Protein AF-D4X555-F1 (afdb_monomer)

Structure (mmCIF, N/CA/C/O backbone):
data_AF-D4X555-F1
#
_entry.id   AF-D4X555-F1
#
loop_
_atom_site.group_PDB
_atom_site.id
_atom_site.type_symbol
_atom_site.label_atom_id
_atom_site.label_alt_id
_atom_site.label_comp_id
_atom_site.label_asym_id
_atom_site.label_entity_id
_atom_site.label_seq_id
_atom_site.pdbx_PDB_ins_code
_atom_site.Cartn_x
_atom_site.Cartn_y
_atom_site.Cartn_z
_atom_site.occupancy
_atom_site.B_iso_or_equiv
_atom_site.auth_seq_id
_atom_site.auth_comp_id
_atom_site.auth_asym_id
_atom_site.auth_atom_id
_atom_site.pdbx_PDB_model_num
ATOM 1 N N . MET A 1 1 ? -36.629 11.452 76.473 1.00 48.66 1 MET A N 1
ATOM 2 C CA . MET A 1 1 ? -37.378 11.928 75.291 1.00 48.66 1 MET A CA 1
ATOM 3 C C . MET A 1 1 ? -36.461 11.820 74.082 1.00 48.66 1 MET A C 1
ATOM 5 O O . MET A 1 1 ? -35.484 12.549 73.994 1.00 48.66 1 MET A O 1
ATOM 9 N N . SER A 1 2 ? -36.693 10.826 73.232 1.00 58.44 2 SER A N 1
ATOM 10 C CA . SER A 1 2 ? -35.815 10.449 72.122 1.00 58.44 2 SER A CA 1
ATOM 11 C C . SER A 1 2 ? -36.082 11.315 70.891 1.00 58.44 2 SER A C 1
ATOM 13 O O . SER A 1 2 ? -37.226 11.377 70.441 1.00 58.44 2 SER A O 1
ATOM 15 N N . LYS A 1 3 ? -35.040 11.892 70.279 1.00 53.97 3 LYS A N 1
ATOM 16 C CA . LYS A 1 3 ? -35.019 12.066 68.819 1.00 53.97 3 LYS A CA 1
ATOM 17 C C . LYS A 1 3 ? -33.585 12.198 68.279 1.00 53.97 3 LYS A C 1
ATOM 19 O O . LYS A 1 3 ? -32.873 13.103 68.702 1.00 53.97 3 LYS A O 1
ATOM 24 N N . PRO A 1 4 ? -33.159 11.313 67.361 1.00 65.81 4 PRO A N 1
ATOM 25 C CA . PRO A 1 4 ? -31.904 11.431 66.631 1.00 65.81 4 PRO A CA 1
ATOM 26 C C . PRO A 1 4 ? -32.129 12.260 65.356 1.00 65.81 4 PRO A C 1
ATOM 28 O O . PRO A 1 4 ? -33.206 12.195 64.765 1.00 65.81 4 PRO A O 1
ATOM 31 N N . GLN A 1 5 ? -31.126 13.000 64.885 1.00 55.16 5 GLN A N 1
A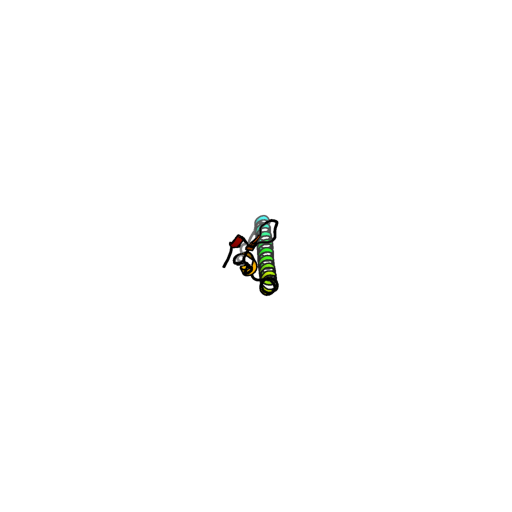TOM 32 C CA . GLN A 1 5 ? -31.129 13.538 63.519 1.00 55.16 5 GLN A CA 1
ATOM 33 C C . GLN A 1 5 ? -29.821 13.153 62.834 1.00 55.16 5 GLN A C 1
ATOM 35 O O . GLN A 1 5 ? -28.792 13.809 62.947 1.00 55.16 5 GLN A O 1
ATOM 40 N N . ASN A 1 6 ? -29.894 11.990 62.191 1.00 51.22 6 ASN A N 1
ATOM 41 C CA . ASN A 1 6 ? -28.888 11.404 61.326 1.00 51.22 6 ASN A CA 1
ATOM 42 C C . ASN A 1 6 ? -29.084 11.910 59.885 1.00 51.22 6 ASN A C 1
ATOM 44 O O . ASN A 1 6 ? -30.209 12.103 59.426 1.00 51.22 6 ASN A O 1
ATOM 48 N N . SER A 1 7 ? -27.969 11.969 59.161 1.00 54.97 7 SER A N 1
ATOM 49 C CA . SER A 1 7 ? -27.849 11.778 57.712 1.00 54.97 7 SER A CA 1
ATOM 50 C C . SER A 1 7 ? -28.347 12.875 56.771 1.00 54.97 7 SER A C 1
ATOM 52 O O . SER A 1 7 ? -29.290 12.689 56.010 1.00 54.97 7 SER A O 1
ATOM 54 N N . SER A 1 8 ? -27.543 13.928 56.639 1.00 55.25 8 SER A N 1
ATOM 55 C CA . SER A 1 8 ? -27.408 14.657 55.372 1.00 55.25 8 SER A CA 1
ATOM 56 C C . SER A 1 8 ? -26.586 13.819 54.380 1.00 55.25 8 SER A C 1
ATOM 58 O O . SER A 1 8 ? -25.433 14.137 54.079 1.00 55.25 8 SER A O 1
ATOM 60 N N . LYS A 1 9 ? -27.140 12.707 53.880 1.00 51.25 9 LYS A N 1
ATOM 61 C CA . LYS A 1 9 ? -26.588 12.058 52.682 1.00 51.25 9 LYS A CA 1
ATOM 62 C C . LYS A 1 9 ? -26.930 12.956 51.496 1.00 51.25 9 LYS A C 1
ATOM 64 O O . LYS A 1 9 ? -28.045 12.937 51.002 1.00 51.25 9 LYS A O 1
ATOM 69 N N . LYS A 1 10 ? -25.962 13.773 51.072 1.00 53.91 10 LYS A N 1
ATOM 70 C CA . LYS A 1 10 ? -25.981 14.446 49.768 1.00 53.91 10 LYS A CA 1
ATOM 71 C C . LYS A 1 10 ? -26.107 13.379 48.686 1.00 53.91 10 LYS A C 1
ATOM 73 O O . LYS A 1 10 ? -25.158 12.633 48.434 1.00 53.91 10 LYS A O 1
ATOM 78 N N . ASP A 1 11 ? -27.271 13.331 48.061 1.00 52.62 11 ASP A N 1
ATOM 79 C CA . ASP A 1 11 ? -27.522 12.550 46.863 1.00 52.62 11 ASP A CA 1
ATOM 80 C C . ASP A 1 11 ? -26.563 13.005 45.758 1.00 52.62 11 ASP A C 1
ATOM 82 O O . ASP A 1 11 ? -26.573 14.151 45.306 1.00 52.62 11 ASP A O 1
ATOM 86 N N . LYS A 1 12 ? -25.667 12.103 45.346 1.00 58.97 12 LYS A N 1
ATOM 87 C CA . LYS A 1 12 ? -24.862 12.291 44.137 1.00 58.97 12 LYS A CA 1
ATOM 88 C C . LYS A 1 12 ? -25.829 12.266 42.949 1.00 58.97 12 LYS A C 1
ATOM 90 O O . LYS A 1 12 ? -26.639 11.341 42.886 1.00 58.97 12 LYS A O 1
ATOM 95 N N . PRO A 1 13 ? -25.759 13.21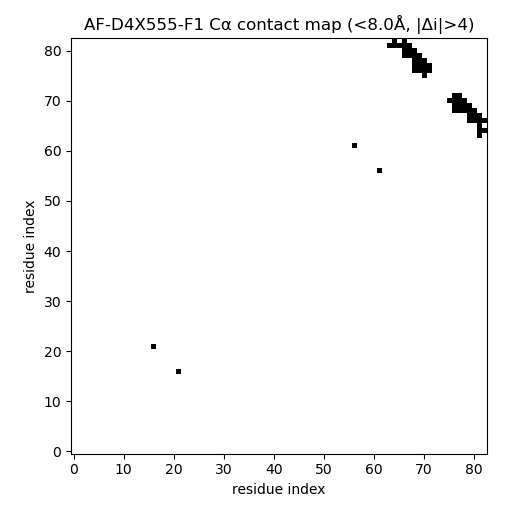5 41.998 1.00 49.75 13 PRO A N 1
ATOM 96 C CA . PRO A 1 13 ? -26.696 13.232 40.888 1.00 49.75 13 PRO A CA 1
ATOM 97 C C . PRO A 1 13 ? -26.488 11.960 40.067 1.00 49.75 13 PRO A C 1
ATOM 99 O O . PRO A 1 13 ? -25.405 11.710 39.528 1.00 49.75 13 PRO A O 1
ATOM 102 N N . ALA A 1 14 ? -27.525 11.129 40.006 1.00 55.81 14 ALA A N 1
ATOM 103 C CA . ALA A 1 14 ? -27.552 9.971 39.138 1.00 55.81 14 ALA A CA 1
ATOM 104 C C . ALA A 1 14 ? -27.400 10.470 37.696 1.00 55.81 14 ALA A C 1
ATOM 106 O O . ALA A 1 14 ? -28.260 11.176 37.170 1.00 55.81 14 ALA A O 1
ATOM 107 N N . LYS A 1 15 ? -26.268 10.141 37.064 1.00 60.88 15 LYS A N 1
ATOM 108 C CA . LYS A 1 15 ? -25.974 10.480 35.668 1.00 60.88 15 LYS A CA 1
ATOM 109 C C . LYS A 1 15 ? -26.956 9.710 34.771 1.00 60.88 15 LYS A C 1
ATOM 111 O O . LYS A 1 15 ? -26.675 8.592 34.331 1.00 60.88 15 LYS A O 1
ATOM 116 N N . SER A 1 16 ? -28.124 10.306 34.533 1.00 62.19 16 SER A N 1
ATOM 117 C CA . SER A 1 16 ? -29.137 9.844 33.581 1.00 62.19 16 SER A CA 1
ATOM 118 C C . SER A 1 16 ? -28.586 10.004 32.165 1.00 62.19 16 SER A C 1
ATOM 120 O O . SER A 1 16 ? -28.802 10.991 31.470 1.00 62.19 16 SER A O 1
ATOM 122 N N . GLY A 1 17 ? -27.730 9.067 31.770 1.00 64.50 17 GLY A N 1
ATOM 123 C CA . GLY A 1 17 ? -27.219 9.002 30.410 1.00 64.50 17 GLY A CA 1
ATOM 124 C C . GLY A 1 17 ? -28.278 8.368 29.525 1.00 64.50 17 GLY A C 1
ATOM 125 O O . GLY A 1 17 ? -28.538 7.177 29.696 1.00 64.50 17 GLY A O 1
ATOM 126 N N . SER A 1 18 ? -28.836 9.148 28.595 1.00 79.31 18 SER A N 1
ATOM 127 C CA . SER A 1 18 ? -29.780 8.687 27.572 1.00 79.31 18 SER A CA 1
ATOM 128 C C . SER A 1 18 ? -29.318 7.356 26.949 1.00 79.31 18 SER A C 1
ATOM 130 O O . SER A 1 18 ? -28.158 7.254 26.527 1.00 79.31 18 SER A O 1
ATOM 132 N N . PRO A 1 19 ? -30.189 6.330 26.877 1.00 83.25 19 PRO A N 1
ATOM 133 C CA . PRO A 1 19 ? -29.845 5.037 26.284 1.00 83.25 19 PRO A CA 1
ATOM 134 C C . PRO A 1 19 ? -29.456 5.173 24.807 1.00 83.25 19 PRO A C 1
ATOM 136 O O . PRO A 1 19 ? -28.588 4.443 24.332 1.00 83.25 19 PRO A O 1
ATOM 139 N N . PHE A 1 20 ? -30.013 6.170 24.116 1.00 86.00 20 PHE A N 1
ATOM 140 C CA . PHE A 1 20 ? -29.671 6.492 22.736 1.00 86.00 20 PHE A CA 1
ATOM 141 C C . PHE A 1 20 ? -28.228 6.994 22.637 1.00 86.00 20 PHE A C 1
ATOM 143 O O . PHE A 1 20 ? -27.429 6.440 21.893 1.00 86.00 20 PHE A O 1
ATOM 150 N N . LEU A 1 21 ? -27.828 7.952 23.479 1.00 89.94 21 LEU A N 1
ATOM 151 C CA . LEU A 1 21 ? -26.456 8.468 23.469 1.00 89.94 21 LEU A CA 1
ATOM 152 C C . LEU A 1 21 ? -25.425 7.367 23.769 1.00 89.94 21 LEU A C 1
ATOM 154 O O . LEU A 1 21 ? -24.377 7.300 23.131 1.00 89.94 21 LEU A O 1
ATOM 158 N N . ARG A 1 22 ? -25.743 6.450 24.692 1.00 86.88 22 ARG A N 1
ATOM 159 C CA . ARG A 1 22 ? -24.892 5.284 24.983 1.00 86.88 22 ARG A CA 1
ATOM 160 C C . ARG A 1 22 ? -24.761 4.347 23.777 1.00 86.88 22 ARG A C 1
ATOM 162 O O . ARG A 1 22 ? -23.689 3.782 23.579 1.00 86.88 22 ARG A O 1
ATOM 169 N N . PHE A 1 23 ? -25.819 4.187 22.983 1.00 91.69 23 PHE A N 1
ATOM 170 C CA . PHE A 1 23 ? -25.801 3.375 21.766 1.00 91.69 23 PHE A CA 1
ATOM 171 C C . PHE A 1 23 ? -24.911 3.990 20.677 1.00 91.69 23 PHE A C 1
ATOM 173 O O . PHE A 1 23 ? -24.062 3.290 20.124 1.00 91.69 23 PHE A O 1
ATOM 180 N N . PHE A 1 24 ? -25.023 5.300 20.431 1.00 94.31 24 PHE A N 1
ATOM 181 C CA . PHE A 1 24 ? -24.173 5.995 19.454 1.00 94.31 24 PHE A CA 1
ATOM 182 C C . PHE A 1 24 ? -22.698 5.974 19.852 1.00 94.31 24 PHE A C 1
ATOM 184 O O . PHE A 1 24 ? -21.845 5.706 19.013 1.00 94.31 24 PHE A O 1
ATOM 191 N N . VAL A 1 25 ? -22.393 6.169 21.138 1.00 95.19 25 VAL A N 1
ATOM 192 C CA . VAL A 1 25 ? -21.013 6.086 21.641 1.00 95.19 25 VAL A CA 1
ATOM 193 C C . VAL A 1 25 ? -20.437 4.681 21.449 1.00 95.19 25 VAL A C 1
ATOM 195 O O . VAL A 1 25 ? -19.337 4.543 20.925 1.00 95.19 25 VAL A O 1
ATOM 198 N N . LYS A 1 26 ? -21.177 3.626 21.813 1.00 93.69 26 LYS A N 1
ATOM 199 C CA . LYS A 1 26 ? -20.722 2.238 21.611 1.00 93.69 26 LYS A CA 1
ATOM 200 C C . LYS A 1 26 ? -20.513 1.905 20.136 1.00 93.69 26 LYS A C 1
ATOM 202 O O . LYS A 1 26 ? -19.516 1.281 19.791 1.00 93.69 26 LYS A O 1
ATOM 207 N N . THR A 1 27 ? -21.430 2.349 19.283 1.00 96.12 27 THR A N 1
ATOM 208 C CA . THR A 1 27 ? -21.355 2.144 17.833 1.00 96.12 27 THR A CA 1
ATOM 209 C C . THR A 1 27 ? -20.146 2.870 17.245 1.00 96.12 27 THR A C 1
ATOM 211 O O . THR A 1 27 ? -19.373 2.268 16.507 1.00 96.12 27 THR A O 1
ATOM 214 N N . GLY A 1 28 ? -19.912 4.125 17.642 1.00 96.62 28 GLY A N 1
ATOM 215 C CA . GLY A 1 28 ? -18.727 4.886 17.241 1.00 96.62 28 GLY A CA 1
ATOM 216 C C . GLY A 1 28 ? -17.419 4.223 17.680 1.00 96.62 28 GLY A C 1
ATOM 217 O O . GLY A 1 28 ? -16.497 4.115 16.878 1.00 96.62 28 GLY A O 1
ATOM 218 N N . ILE A 1 29 ? -17.354 3.708 18.914 1.00 96.81 29 ILE A N 1
ATOM 219 C CA . ILE A 1 29 ? -16.186 2.959 19.411 1.00 96.81 29 ILE A CA 1
ATOM 220 C C . ILE A 1 29 ? -15.954 1.688 18.585 1.00 96.81 29 ILE A C 1
ATOM 222 O O . ILE A 1 29 ? -14.809 1.386 18.251 1.00 96.81 29 ILE A O 1
ATOM 226 N N . LEU A 1 30 ? -17.018 0.964 18.225 1.00 97.38 30 LEU A N 1
ATOM 227 C CA . LEU A 1 30 ? -16.913 -0.229 17.384 1.00 97.38 30 LEU A CA 1
ATOM 228 C C . LEU A 1 30 ? -16.299 0.129 16.023 1.00 97.38 30 LEU A C 1
ATOM 230 O O . LEU A 1 30 ? -15.298 -0.461 15.627 1.00 97.38 30 LEU A O 1
ATOM 234 N N . PHE A 1 31 ? -16.854 1.126 15.331 1.00 97.88 31 PHE A N 1
ATOM 235 C CA . PHE A 1 31 ? -16.346 1.542 14.022 1.00 97.88 31 PHE A CA 1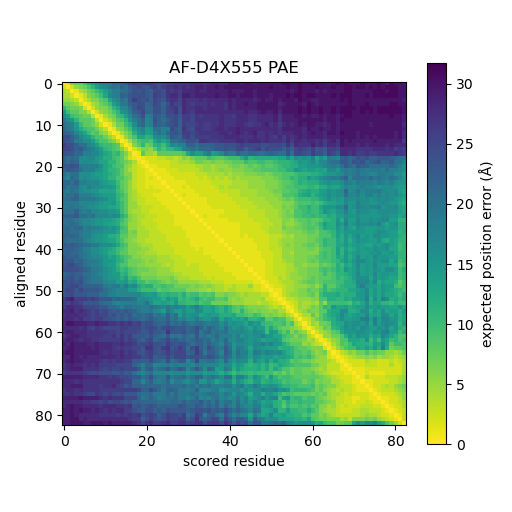
ATOM 236 C C . PHE A 1 31 ? -14.917 2.078 14.088 1.00 97.88 31 PHE A C 1
ATOM 238 O O . PHE A 1 31 ? -14.118 1.760 13.213 1.00 97.88 31 PHE A O 1
ATOM 245 N N . ALA A 1 32 ? -14.567 2.828 15.134 1.00 97.75 32 ALA A N 1
ATOM 246 C CA . ALA A 1 32 ? -13.197 3.287 15.345 1.00 97.75 32 ALA A CA 1
ATOM 247 C C . ALA A 1 32 ? -12.226 2.108 15.536 1.00 97.75 32 ALA A C 1
ATOM 249 O O . ALA A 1 32 ? -11.156 2.087 14.929 1.00 97.75 32 ALA A O 1
ATOM 250 N N . GLY A 1 33 ? -12.614 1.102 16.327 1.00 97.69 33 GLY A N 1
ATOM 251 C CA . GLY A 1 33 ? -11.826 -0.118 16.509 1.00 97.69 33 GLY A CA 1
ATOM 252 C C . GLY A 1 33 ? -11.684 -0.926 15.218 1.00 97.69 33 GLY A C 1
ATOM 253 O O . GLY A 1 33 ? -10.588 -1.379 14.891 1.00 97.69 33 GLY A O 1
ATOM 254 N N . LEU A 1 34 ? -12.767 -1.057 14.448 1.00 98.00 34 LEU A N 1
ATOM 255 C CA . LEU A 1 34 ? -12.758 -1.745 13.157 1.00 98.00 34 LEU A CA 1
ATOM 256 C C . LEU A 1 34 ? -11.866 -1.022 12.142 1.00 98.00 34 LEU A C 1
ATOM 258 O O . LEU A 1 34 ? -11.084 -1.665 11.446 1.00 98.00 34 LEU A O 1
ATOM 262 N N . PHE A 1 35 ? -11.944 0.308 12.096 1.00 98.19 35 PHE A N 1
ATOM 263 C CA . PHE A 1 35 ? -11.091 1.131 11.248 1.00 98.19 35 PHE A CA 1
ATOM 264 C C . PHE A 1 35 ? -9.616 0.965 11.616 1.00 98.19 35 PHE A C 1
ATOM 266 O O . PHE A 1 35 ? -8.798 0.694 10.741 1.00 98.19 35 PHE A O 1
ATOM 273 N N . LEU A 1 36 ? -9.277 1.047 12.907 1.00 98.31 36 LEU A N 1
ATOM 274 C CA . LEU A 1 36 ? -7.907 0.847 13.379 1.00 98.31 36 LEU A CA 1
ATOM 275 C C . LEU A 1 36 ? -7.381 -0.548 13.012 1.00 98.31 36 LEU A C 1
ATOM 277 O O . LEU A 1 36 ? -6.255 -0.677 12.538 1.00 98.31 36 LEU A O 1
ATOM 281 N N . CYS A 1 37 ? -8.211 -1.579 13.177 1.00 98.19 37 CYS A N 1
ATOM 282 C CA . CYS A 1 37 ? -7.879 -2.940 12.766 1.00 98.19 37 CYS A CA 1
ATOM 283 C C . CYS A 1 37 ? -7.626 -3.019 11.250 1.00 98.19 37 CYS A C 1
ATOM 285 O O . CYS A 1 37 ? -6.611 -3.560 10.822 1.00 98.19 37 CYS A O 1
ATOM 287 N N . GLY A 1 38 ? -8.490 -2.404 10.437 1.00 98.25 38 GLY A N 1
ATOM 288 C CA . GLY A 1 38 ? -8.319 -2.330 8.985 1.00 98.25 38 GLY A CA 1
ATOM 289 C C . GLY A 1 38 ? -7.019 -1.638 8.569 1.00 98.25 38 GLY A C 1
ATOM 290 O O . GLY A 1 38 ? -6.306 -2.154 7.712 1.00 98.25 38 GLY A O 1
ATOM 291 N N . VAL A 1 39 ? -6.666 -0.521 9.212 1.00 98.38 39 VAL A N 1
ATOM 292 C CA . VAL A 1 39 ? -5.398 0.188 8.966 1.00 98.38 39 VAL A CA 1
ATOM 293 C C . VAL A 1 39 ? -4.196 -0.692 9.310 1.00 98.38 39 VAL A C 1
ATOM 295 O O . VAL A 1 39 ? -3.251 -0.763 8.526 1.00 98.38 39 VAL A O 1
ATOM 298 N N . LEU A 1 40 ? -4.235 -1.400 10.442 1.00 98.25 40 LEU A N 1
ATOM 299 C CA . LEU A 1 40 ? -3.165 -2.319 10.841 1.00 98.25 40 LEU A CA 1
ATOM 300 C C . LEU A 1 40 ? -3.007 -3.476 9.847 1.00 98.25 40 LEU A C 1
ATOM 302 O O . LEU A 1 40 ? -1.886 -3.794 9.452 1.00 98.25 40 LEU A O 1
ATOM 306 N N . LEU A 1 41 ? -4.116 -4.074 9.402 1.00 98.19 41 LEU A N 1
ATOM 307 C CA . LEU A 1 41 ? -4.092 -5.143 8.403 1.00 98.19 41 LEU A CA 1
ATOM 308 C C . LEU A 1 41 ? -3.573 -4.647 7.051 1.00 98.19 41 LEU A C 1
ATOM 310 O O . LEU A 1 41 ? -2.755 -5.326 6.437 1.00 98.19 41 LEU A O 1
ATOM 314 N N . ALA A 1 42 ? -3.999 -3.464 6.602 1.00 97.56 42 ALA A N 1
ATOM 315 C CA . ALA A 1 42 ? -3.509 -2.862 5.366 1.00 97.56 42 ALA A CA 1
ATOM 316 C C . ALA A 1 42 ? -2.005 -2.567 5.449 1.00 97.56 42 ALA A C 1
ATOM 318 O O . ALA A 1 42 ? -1.261 -2.934 4.544 1.00 97.56 42 ALA A O 1
ATOM 319 N N . GLY A 1 43 ? -1.541 -1.977 6.553 1.00 97.06 43 GLY A N 1
ATOM 320 C CA . GLY A 1 43 ? -0.117 -1.736 6.790 1.00 97.06 43 GLY A CA 1
ATOM 321 C C . GLY A 1 43 ? 0.701 -3.029 6.783 1.00 97.06 43 GLY A C 1
ATOM 322 O O . GLY A 1 43 ? 1.751 -3.087 6.147 1.00 97.06 43 GLY A O 1
ATOM 323 N N . MET A 1 44 ? 0.194 -4.090 7.416 1.00 96.81 44 MET A N 1
ATOM 324 C CA . MET A 1 44 ? 0.832 -5.407 7.396 1.00 96.81 44 MET A CA 1
ATOM 325 C C . MET A 1 44 ? 0.864 -6.013 5.987 1.00 96.81 44 MET A C 1
ATOM 327 O O . MET A 1 44 ? 1.903 -6.508 5.558 1.00 96.81 44 MET A O 1
ATOM 331 N N . ALA A 1 45 ? -0.244 -5.943 5.247 1.00 96.00 45 ALA A N 1
ATOM 332 C CA . ALA A 1 45 ? -0.313 -6.423 3.870 1.00 96.00 45 ALA A CA 1
ATOM 333 C C . ALA A 1 45 ? 0.685 -5.686 2.970 1.00 96.00 45 ALA A C 1
ATOM 335 O O . ALA A 1 45 ? 1.409 -6.328 2.215 1.00 96.00 45 ALA A O 1
ATOM 336 N N . LEU A 1 46 ? 0.776 -4.360 3.097 1.00 94.69 46 LEU A N 1
ATOM 337 C CA . LEU A 1 46 ? 1.757 -3.554 2.380 1.00 94.69 46 LEU A CA 1
ATOM 338 C C . LEU A 1 46 ? 3.183 -3.963 2.751 1.00 94.69 46 LEU A C 1
ATOM 340 O O . LEU A 1 46 ? 3.962 -4.247 1.853 1.00 94.69 46 LEU A O 1
ATOM 344 N N . ALA A 1 47 ? 3.517 -4.076 4.037 1.00 93.62 47 ALA A N 1
ATOM 345 C CA . ALA A 1 47 ? 4.860 -4.463 4.476 1.00 93.62 47 ALA A CA 1
ATOM 346 C C . ALA A 1 47 ? 5.312 -5.832 3.931 1.00 93.62 47 ALA A C 1
ATOM 348 O O . ALA A 1 47 ? 6.495 -6.024 3.659 1.00 93.62 47 ALA A O 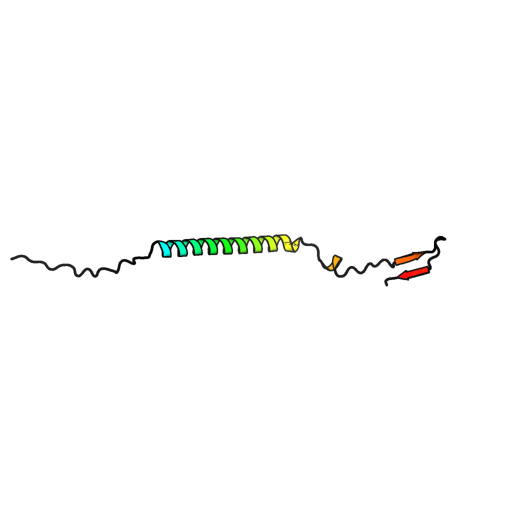1
ATOM 349 N N . LEU A 1 48 ? 4.380 -6.772 3.751 1.00 93.81 48 LEU A N 1
ATOM 350 C CA . LEU A 1 48 ? 4.663 -8.108 3.216 1.00 93.81 48 LEU A CA 1
ATOM 351 C C . LEU A 1 48 ? 4.658 -8.157 1.682 1.00 93.81 48 LEU A C 1
ATOM 353 O O . LEU A 1 48 ? 5.447 -8.889 1.082 1.00 93.81 48 LEU A O 1
ATOM 357 N N . ALA A 1 49 ? 3.767 -7.400 1.042 1.00 91.12 49 ALA A N 1
ATOM 358 C CA . ALA A 1 49 ? 3.624 -7.392 -0.407 1.00 91.12 49 ALA A CA 1
ATOM 359 C C . ALA A 1 49 ? 4.710 -6.543 -1.077 1.00 91.12 49 ALA A C 1
ATOM 361 O O . ALA A 1 49 ? 5.363 -7.037 -1.991 1.00 91.12 49 ALA A O 1
ATOM 362 N N . TRP A 1 50 ? 4.957 -5.314 -0.600 1.00 89.44 50 TRP A N 1
ATOM 363 C CA . TRP A 1 50 ? 5.904 -4.366 -1.210 1.00 89.44 50 TRP A CA 1
ATOM 364 C C . TRP A 1 50 ? 7.290 -4.938 -1.546 1.00 89.44 50 TRP A C 1
ATOM 366 O O . TRP A 1 50 ? 7.756 -4.666 -2.649 1.00 89.44 50 TRP A O 1
ATOM 376 N N . PRO A 1 51 ? 7.960 -5.735 -0.685 1.00 88.06 51 PRO A N 1
ATOM 377 C CA . PRO A 1 51 ? 9.278 -6.282 -1.018 1.00 88.06 51 PRO A CA 1
ATOM 378 C C . PRO A 1 51 ? 9.259 -7.304 -2.163 1.00 88.06 51 PRO A C 1
ATOM 380 O O . PRO A 1 51 ? 10.292 -7.534 -2.782 1.00 88.06 51 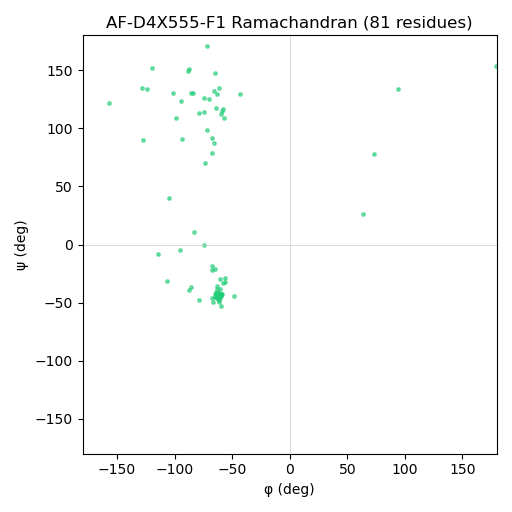PRO A O 1
ATOM 383 N N . ASN A 1 52 ? 8.110 -7.924 -2.442 1.00 83.25 52 ASN A N 1
ATOM 384 C CA . ASN A 1 52 ? 7.955 -8.908 -3.514 1.00 83.25 52 ASN A CA 1
ATOM 385 C C . ASN A 1 52 ? 7.421 -8.289 -4.818 1.00 83.25 52 ASN A C 1
ATOM 387 O O . ASN A 1 52 ? 7.304 -9.001 -5.817 1.00 83.25 52 ASN A O 1
ATOM 391 N N . LEU A 1 53 ? 7.066 -6.996 -4.831 1.00 84.31 53 LEU A N 1
ATOM 392 C CA . LEU A 1 53 ? 6.603 -6.334 -6.048 1.00 84.31 53 LEU A CA 1
ATOM 393 C C . LEU A 1 53 ? 7.793 -6.061 -6.984 1.00 84.31 53 LEU A C 1
ATOM 395 O O . LEU A 1 53 ? 8.758 -5.419 -6.564 1.00 84.31 53 LEU A O 1
ATOM 399 N N . PRO A 1 54 ? 7.737 -6.513 -8.251 1.00 80.81 54 PRO A N 1
ATOM 400 C CA . PRO A 1 54 ? 8.762 -6.182 -9.230 1.00 80.81 54 PRO A CA 1
ATOM 401 C C . PRO A 1 54 ? 8.765 -4.677 -9.511 1.00 80.81 54 PRO A C 1
ATOM 403 O O . PRO A 1 54 ? 7.725 -4.018 -9.484 1.00 80.81 54 PRO A O 1
ATOM 406 N N . ASP A 1 55 ? 9.950 -4.144 -9.796 1.00 79.00 55 ASP A N 1
ATOM 407 C CA . ASP A 1 55 ? 10.130 -2.727 -10.083 1.00 79.00 55 ASP A CA 1
ATOM 408 C C . ASP A 1 55 ? 9.364 -2.316 -11.361 1.00 79.00 55 ASP A C 1
ATOM 410 O O . ASP A 1 55 ? 9.485 -2.945 -12.418 1.00 79.00 55 ASP A O 1
ATOM 414 N N . LEU A 1 56 ? 8.574 -1.243 -11.258 1.00 76.06 56 LEU A N 1
ATOM 415 C CA . LEU A 1 56 ? 7.796 -0.642 -12.349 1.00 76.06 56 LEU A CA 1
ATOM 416 C C . LEU A 1 56 ? 8.676 -0.009 -13.433 1.00 76.06 56 LEU A C 1
ATOM 418 O O . LEU A 1 56 ? 8.211 0.162 -14.564 1.00 76.06 56 LEU A O 1
ATOM 422 N N . ASN A 1 57 ? 9.945 0.268 -13.124 1.00 69.81 57 ASN A N 1
ATOM 423 C CA . ASN A 1 57 ? 10.918 0.820 -14.066 1.00 69.81 57 ASN A CA 1
ATOM 424 C C . ASN A 1 57 ? 11.078 -0.047 -15.329 1.00 69.81 57 ASN A C 1
ATOM 426 O O . ASN A 1 57 ? 11.330 0.482 -16.409 1.00 69.81 57 ASN A O 1
ATOM 430 N N . ALA A 1 58 ? 10.855 -1.366 -15.238 1.00 65.56 58 ALA A N 1
ATOM 431 C CA . ALA A 1 58 ? 10.907 -2.265 -16.395 1.00 65.56 58 ALA A CA 1
ATOM 432 C C . ALA A 1 58 ? 9.815 -1.990 -17.451 1.00 65.56 58 ALA A C 1
ATOM 434 O O . ALA A 1 58 ? 9.972 -2.393 -18.603 1.00 65.56 58 ALA A O 1
ATOM 435 N N . MET A 1 59 ? 8.720 -1.323 -17.065 1.00 66.12 59 MET A N 1
ATOM 436 C CA . MET A 1 59 ? 7.575 -1.030 -17.937 1.00 66.12 59 MET A CA 1
ATOM 437 C C . MET A 1 59 ? 7.504 0.446 -18.346 1.00 66.12 59 MET A C 1
ATOM 439 O O . MET A 1 59 ? 7.032 0.739 -19.442 1.00 66.12 59 MET A O 1
ATOM 443 N N . THR A 1 60 ? 7.964 1.377 -17.500 1.00 70.31 60 THR A N 1
ATOM 444 C CA . THR A 1 60 ? 7.953 2.822 -17.803 1.00 70.31 60 THR A CA 1
ATOM 445 C C . THR A 1 60 ? 9.197 3.288 -18.553 1.00 70.31 60 THR A C 1
ATOM 447 O O . THR A 1 60 ? 9.065 4.060 -19.498 1.00 70.31 60 THR A O 1
ATOM 450 N N . ASP A 1 61 ? 10.378 2.770 -18.203 1.00 66.38 61 ASP A N 1
ATOM 451 C CA . ASP A 1 61 ? 11.650 3.065 -18.880 1.00 66.38 61 ASP A CA 1
ATOM 452 C C . ASP A 1 61 ? 12.089 1.894 -19.768 1.00 66.38 61 ASP A C 1
ATOM 454 O O . ASP A 1 61 ? 13.268 1.536 -19.861 1.00 66.38 61 ASP A O 1
ATOM 458 N N . TYR A 1 62 ? 11.124 1.281 -20.461 1.00 58.97 62 TYR A N 1
ATOM 459 C CA . TYR A 1 62 ? 11.421 0.278 -21.474 1.00 58.97 62 TYR A CA 1
ATOM 460 C C . TYR A 1 62 ? 12.123 0.941 -22.669 1.00 58.97 62 TYR A C 1
ATOM 462 O O . TYR A 1 62 ? 11.497 1.443 -23.602 1.00 58.97 62 TYR A O 1
ATOM 470 N N . ARG A 1 63 ? 13.459 0.953 -22.625 1.00 65.62 63 ARG A N 1
ATOM 471 C CA . ARG A 1 63 ? 14.354 1.246 -23.751 1.00 65.62 63 ARG A CA 1
ATOM 472 C C . ARG A 1 63 ? 14.735 -0.088 -24.402 1.00 65.62 63 ARG A C 1
ATOM 474 O O . ARG A 1 63 ? 15.700 -0.714 -23.952 1.00 65.62 63 ARG A O 1
ATOM 481 N N . PRO A 1 64 ? 13.987 -0.585 -25.403 1.00 65.31 64 PRO A N 1
ATOM 482 C CA . PRO A 1 64 ? 14.385 -1.794 -26.110 1.00 65.31 64 PRO A CA 1
ATOM 483 C C . PRO A 1 64 ? 15.772 -1.570 -26.717 1.00 65.31 64 PRO A C 1
ATOM 485 O O . PRO A 1 64 ? 15.943 -0.709 -27.568 1.00 65.31 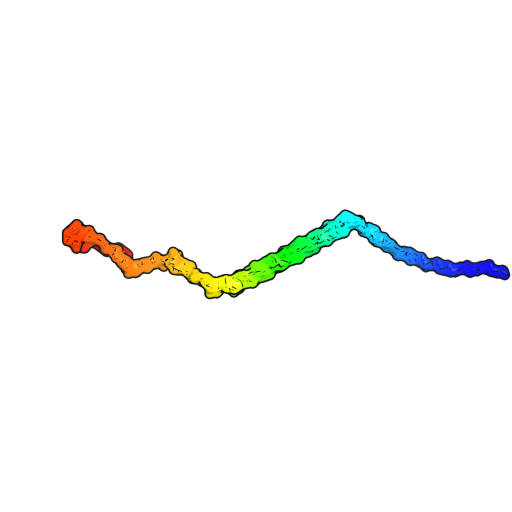64 PRO A O 1
ATOM 488 N N . ARG A 1 65 ? 16.767 -2.347 -26.269 1.00 64.88 65 ARG A N 1
ATOM 489 C CA . ARG A 1 65 ? 18.156 -2.280 -26.769 1.00 64.88 65 ARG A CA 1
ATOM 490 C C . ARG A 1 65 ? 18.338 -2.902 -28.155 1.00 64.88 65 ARG A C 1
ATOM 492 O O . ARG A 1 65 ? 19.461 -3.028 -28.627 1.00 64.88 65 ARG A O 1
ATOM 499 N N . VAL A 1 66 ? 17.262 -3.424 -28.741 1.00 73.94 66 VAL A N 1
ATOM 500 C CA . VAL A 1 66 ? 17.320 -4.092 -30.037 1.00 73.94 66 VAL A CA 1
ATOM 501 C C . VAL A 1 66 ? 16.877 -3.074 -31.079 1.00 73.94 66 VAL A C 1
ATOM 503 O O . VAL A 1 66 ? 15.686 -2.745 -31.095 1.00 73.94 66 VAL A O 1
ATOM 506 N N . PRO A 1 67 ? 17.796 -2.574 -31.925 1.00 81.25 67 PRO A N 1
ATOM 507 C CA . PRO A 1 67 ? 17.428 -1.655 -32.984 1.00 81.25 67 PRO A CA 1
ATOM 508 C C . PRO A 1 67 ? 16.463 -2.365 -33.927 1.00 81.25 67 PRO A C 1
ATOM 510 O O . PRO A 1 67 ? 16.647 -3.529 -34.306 1.00 81.25 67 PRO A O 1
ATOM 513 N N . LEU A 1 68 ? 15.401 -1.667 -34.298 1.00 87.31 68 LEU A N 1
ATOM 514 C CA . LEU A 1 68 ? 14.432 -2.182 -35.243 1.00 87.31 68 LEU A CA 1
ATOM 515 C C . LEU A 1 68 ? 15.046 -2.129 -36.644 1.00 87.31 68 LEU A C 1
ATOM 517 O O . LEU A 1 68 ? 15.297 -1.049 -37.173 1.00 87.31 68 LEU A O 1
ATOM 521 N N . ARG A 1 69 ? 15.280 -3.301 -37.238 1.00 90.88 69 ARG A N 1
ATOM 522 C CA . ARG A 1 69 ? 15.839 -3.456 -38.586 1.00 90.88 69 ARG A CA 1
ATOM 523 C C . ARG A 1 69 ? 14.732 -3.606 -39.621 1.00 90.88 69 ARG A C 1
ATOM 525 O O . ARG A 1 69 ? 13.917 -4.524 -39.522 1.00 90.88 69 ARG A O 1
ATOM 532 N N . VAL A 1 70 ? 14.725 -2.742 -40.630 1.00 90.31 70 VAL A N 1
ATOM 533 C CA . VAL A 1 70 ? 13.764 -2.793 -41.740 1.00 90.31 70 VAL A CA 1
ATOM 534 C C . VAL A 1 70 ? 14.439 -3.418 -42.957 1.00 90.31 70 VAL A C 1
ATOM 536 O O . VAL A 1 70 ? 15.528 -2.995 -43.336 1.00 90.31 70 VAL A O 1
ATOM 539 N N . TYR A 1 71 ? 13.796 -4.410 -43.575 1.00 94.31 71 TYR A N 1
ATOM 540 C CA . TYR A 1 71 ? 14.325 -5.135 -44.733 1.00 94.31 71 TYR A CA 1
ATOM 541 C C . TYR A 1 71 ? 13.414 -5.001 -45.963 1.00 94.31 71 TYR A C 1
ATOM 543 O O . TYR A 1 71 ? 12.198 -4.871 -45.817 1.00 94.31 71 TYR A O 1
ATOM 551 N N . THR A 1 72 ? 13.980 -5.084 -47.171 1.00 93.31 72 THR A N 1
ATOM 552 C CA . THR A 1 72 ? 13.219 -5.301 -48.416 1.00 93.31 72 THR A CA 1
ATOM 553 C C . THR A 1 72 ? 12.684 -6.737 -48.505 1.00 93.31 72 THR A C 1
ATOM 555 O O . THR A 1 72 ? 13.073 -7.612 -47.727 1.00 93.31 72 THR A O 1
ATOM 558 N N . ALA A 1 73 ? 11.814 -7.013 -49.485 1.00 94.00 73 ALA A N 1
ATOM 559 C CA . ALA A 1 73 ? 11.326 -8.371 -49.764 1.00 94.00 73 ALA A CA 1
ATOM 560 C C . ALA A 1 73 ? 12.476 -9.363 -50.044 1.00 94.00 73 ALA A C 1
ATOM 562 O O . ALA A 1 73 ? 12.421 -10.533 -49.667 1.00 94.00 73 ALA A O 1
ATOM 563 N N . ASP A 1 74 ? 13.553 -8.856 -50.632 1.00 96.00 74 ASP A N 1
ATOM 564 C CA . ASP A 1 74 ? 14.807 -9.534 -50.970 1.00 96.00 74 ASP A CA 1
ATOM 565 C C . ASP A 1 74 ? 15.799 -9.610 -49.786 1.00 96.00 74 ASP A C 1
ATOM 567 O O . ASP A 1 74 ? 16.940 -10.038 -49.948 1.00 96.00 74 ASP A O 1
ATOM 571 N N . ARG A 1 75 ? 15.352 -9.271 -48.567 1.00 87.75 75 ARG A N 1
ATOM 572 C CA . ARG A 1 75 ? 16.120 -9.311 -47.307 1.00 87.75 75 ARG A CA 1
ATOM 573 C C . ARG A 1 75 ? 17.328 -8.371 -47.246 1.00 87.75 75 ARG A C 1
ATOM 575 O O . ARG A 1 75 ? 18.254 -8.609 -46.469 1.00 87.75 75 ARG A O 1
ATOM 582 N N . VAL A 1 76 ? 17.307 -7.273 -47.993 1.00 94.06 76 VAL A N 1
ATOM 583 C CA . VAL A 1 76 ? 18.325 -6.219 -47.883 1.00 94.06 76 VAL A CA 1
ATOM 584 C C . VAL A 1 76 ? 17.931 -5.246 -46.773 1.00 94.06 76 VAL A C 1
ATOM 586 O O . VAL A 1 76 ? 16.789 -4.800 -46.732 1.00 94.06 76 VAL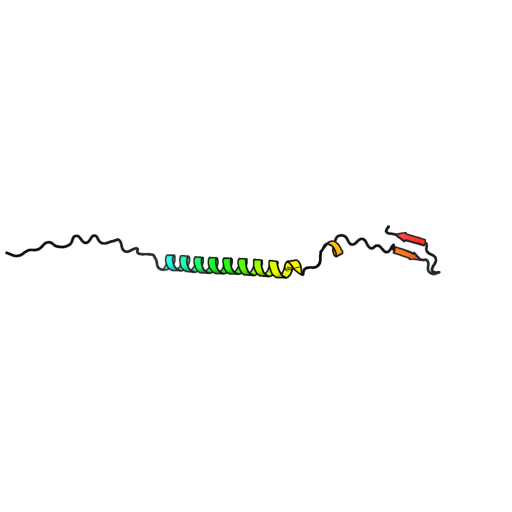 A O 1
ATOM 589 N N . LEU A 1 77 ? 18.850 -4.930 -45.857 1.00 92.56 77 LEU A N 1
ATOM 590 C CA . LEU A 1 77 ? 18.620 -3.974 -44.767 1.00 92.56 77 LEU A CA 1
ATOM 591 C C . LEU A 1 77 ? 18.532 -2.544 -45.328 1.00 92.56 77 LEU A C 1
ATOM 593 O 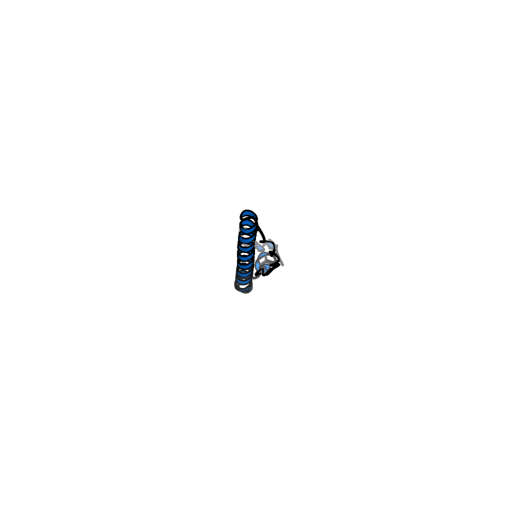O . LEU A 1 77 ? 19.461 -2.099 -45.997 1.00 92.56 77 LEU A O 1
ATOM 597 N N . ILE A 1 78 ? 17.444 -1.827 -45.037 1.00 92.75 78 ILE A N 1
ATOM 598 C CA . ILE A 1 78 ? 17.192 -0.455 -45.526 1.00 92.75 78 ILE A CA 1
ATOM 599 C C . ILE A 1 78 ? 17.171 0.606 -44.423 1.00 92.75 78 ILE A C 1
ATOM 601 O O . ILE A 1 78 ? 17.133 1.796 -44.724 1.00 92.75 78 ILE A O 1
ATOM 605 N N . GLY A 1 79 ? 17.206 0.202 -43.153 1.00 90.25 79 GLY A N 1
ATOM 606 C CA . GLY A 1 79 ? 17.275 1.137 -42.035 1.00 90.25 79 GLY A CA 1
ATOM 607 C C . GLY A 1 79 ? 17.274 0.451 -40.674 1.00 90.25 79 GLY A C 1
ATOM 608 O O . GLY A 1 79 ? 16.744 -0.654 -40.529 1.00 90.25 79 GLY A O 1
ATOM 609 N N . GLU A 1 80 ? 17.857 1.133 -39.690 1.00 91.44 80 GLU A N 1
ATOM 610 C CA . GLU A 1 80 ? 17.853 0.758 -38.275 1.00 91.44 80 GLU A CA 1
ATOM 611 C C . GLU A 1 80 ? 17.271 1.920 -37.449 1.00 91.44 80 GLU A C 1
ATOM 613 O O . GLU A 1 80 ? 17.619 3.078 -37.689 1.00 91.44 80 GLU A O 1
ATOM 618 N N . PHE A 1 81 ? 16.357 1.628 -36.516 1.00 84.50 81 PHE A N 1
ATOM 619 C CA . PHE A 1 81 ? 15.687 2.628 -35.671 1.00 84.50 81 PHE A CA 1
ATOM 620 C C . PHE A 1 81 ? 15.778 2.260 -34.182 1.00 84.50 81 PHE A C 1
ATOM 622 O O . PHE A 1 81 ? 15.484 1.125 -33.808 1.00 84.50 81 PHE A O 1
ATOM 629 N N . GLY A 1 82 ? 1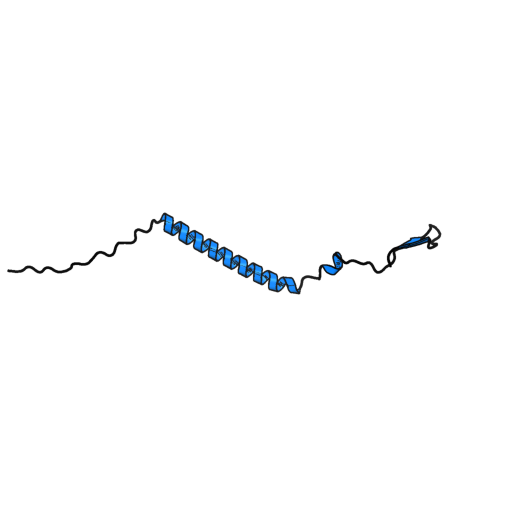6.102 3.246 -33.338 1.00 78.06 82 GLY A N 1
ATOM 630 C CA . GLY A 1 82 ? 16.476 3.048 -31.929 1.00 78.06 82 GLY A CA 1
ATOM 631 C C . GLY A 1 82 ? 18.001 2.943 -31.789 1.00 78.06 82 GLY A C 1
ATOM 632 O O . GLY A 1 82 ? 18.616 2.291 -32.623 1.00 78.06 82 GLY A O 1
ATOM 633 N N . GLU A 1 83 ? 18.602 3.642 -30.814 1.00 65.06 83 GLU A N 1
ATOM 634 C CA . GLU A 1 83 ? 20.056 3.565 -30.531 1.00 65.06 83 GLU A CA 1
ATOM 635 C C . GLU A 1 83 ? 20.526 2.150 -30.168 1.00 65.06 83 GLU A C 1
ATOM 637 O O . GLU A 1 83 ? 19.774 1.438 -29.458 1.00 65.06 83 GLU A O 1
#

Organism: NCBI:txid742159

Nearest PDB structures (foldseek):
  7d5s-assembly1_5D  TM=3.314E-01  e=9.650E+00  Saccharomyces cerevisiae S288C

Sequence (83 aa):
MSKPQNSSKKDKPAKSGSPFLRFFVKTGILFAGLFLCGVLLAGMALALAWPNLPDLNAMTDYRPRVPLRVYTADRVLIGEFGE

Radius of gyration: 38.5 Å; Cα contacts (8 Å, |Δi|>4): 28; chains: 1; bounding box: 57×24×126 Å

pLDDT: mean 81.11, std 16.23, range [48.66, 98.38]

Solvent-accessible surface area (backbone atoms only — not comparable to full-atom values): 5448 Å² total; per-residue (Å²): 138,91,82,87,88,82,79,90,75,78,78,73,83,77,82,82,69,53,72,65,60,56,49,53,52,52,50,50,50,50,53,52,51,52,49,54,51,51,52,52,53,50,53,51,51,46,69,66,46,58,83,73,56,78,72,64,57,71,73,76,66,62,71,70,78,66,50,49,73,42,59,47,100,88,68,47,79,76,48,76,47,66,115

Foldseek 3Di:
DDDDDDDPPDDDPDPPDPPVNVVVVVVVVVVVVVVVVVVVVVVVCCVVVVVVDDDCCCPPVVQPPAWDWDADPVGHTDDTHGD

Mean predicted aligned error: 14.85 Å

Secondary structure (DSSP, 8-state):
------------------HHHHHHHHHHHHHHHHHHHHHHHHHHHHHHHGGGSPPTHHHHS----S-EEEE-TT--EEEEE--